Protein AF-A0A1F7GUV2-F1 (afdb_monomer_lite)

Foldseek 3Di:
DPPPPPPDPVVVVVVLLVVLVVDDADPPVVLVVLLQCQLVVLLVQLVVLLCLLPDDPPVRPQVVQVVCPVPSNVSSVVSNVLSVLSNVLSVCSNVLAVVSLVSQLVSLVVQCVVCVVVVDPVSNVVSVVSNSSSSSNNVSHD

Structure (mmCIF, N/CA/C/O backbone):
data_AF-A0A1F7GUV2-F1
#
_entry.id   AF-A0A1F7GUV2-F1
#
loop_
_atom_site.group_PDB
_atom_site.id
_atom_site.type_symbol
_atom_site.label_atom_id
_atom_site.label_alt_id
_atom_site.label_comp_id
_atom_site.label_asym_id
_atom_site.label_entity_id
_atom_site.label_seq_id
_atom_site.pdbx_PDB_ins_code
_atom_site.Cartn_x
_atom_site.Cartn_y
_atom_site.Cartn_z
_atom_site.occupancy
_atom_site.B_iso_or_equiv
_atom_site.auth_seq_id
_atom_site.auth_comp_id
_atom_site.auth_asym_id
_atom_site.auth_atom_id
_atom_site.pdbx_PDB_model_num
ATOM 1 N N . MET A 1 1 ? -28.047 5.735 -8.241 1.00 49.19 1 MET A N 1
ATOM 2 C CA . MET A 1 1 ? -26.959 6.727 -8.107 1.00 49.19 1 MET A CA 1
ATOM 3 C C . MET A 1 1 ? -26.480 7.066 -9.512 1.00 49.19 1 MET A C 1
ATOM 5 O O . MET A 1 1 ? -26.183 6.146 -10.260 1.00 49.19 1 MET A O 1
ATOM 9 N N . ASP A 1 2 ? -26.538 8.338 -9.914 1.00 38.91 2 ASP A N 1
ATOM 10 C CA . ASP A 1 2 ? -26.230 8.771 -11.287 1.00 38.91 2 ASP A CA 1
ATOM 11 C C . ASP A 1 2 ? -24.707 8.844 -11.483 1.00 38.91 2 ASP A C 1
ATOM 13 O O . ASP A 1 2 ? -24.031 9.690 -10.896 1.00 38.91 2 ASP A O 1
ATOM 17 N N . ILE A 1 3 ? -24.165 7.920 -12.281 1.00 52.22 3 ILE A N 1
ATOM 18 C CA . ILE A 1 3 ? -22.721 7.670 -12.464 1.00 52.22 3 ILE A CA 1
ATOM 19 C C . ILE A 1 3 ? -22.003 8.904 -13.060 1.00 52.22 3 ILE A C 1
ATOM 21 O O . ILE A 1 3 ? -20.796 9.071 -12.918 1.00 52.22 3 ILE A O 1
ATOM 25 N N . ARG A 1 4 ? -22.757 9.834 -13.662 1.00 45.41 4 ARG A N 1
ATOM 26 C CA . ARG A 1 4 ? -22.256 11.042 -14.338 1.00 45.41 4 ARG A CA 1
ATOM 27 C C . ARG A 1 4 ? -21.841 12.199 -13.410 1.00 45.41 4 ARG A C 1
ATOM 29 O O . ARG A 1 4 ? -21.433 13.243 -13.910 1.00 45.41 4 ARG A O 1
ATOM 36 N N . LYS A 1 5 ? -21.940 12.058 -12.080 1.00 46.75 5 LYS A N 1
ATOM 37 C CA . LYS A 1 5 ? -21.675 13.140 -11.099 1.00 46.75 5 LYS A CA 1
ATOM 38 C C . LYS A 1 5 ? -20.504 12.883 -10.138 1.00 46.75 5 LYS A C 1
ATOM 40 O O . LYS A 1 5 ? -20.487 13.450 -9.048 1.00 46.75 5 LYS A O 1
ATOM 45 N N . ILE A 1 6 ? -19.518 12.076 -10.524 1.00 51.88 6 ILE A N 1
ATOM 46 C CA . ILE A 1 6 ? -18.268 11.951 -9.757 1.00 51.88 6 ILE A CA 1
ATOM 47 C C . ILE A 1 6 ? -17.408 13.198 -10.037 1.00 51.88 6 ILE A C 1
ATOM 49 O O . ILE A 1 6 ? -16.839 13.345 -11.113 1.00 51.88 6 ILE A O 1
ATOM 53 N N . LYS A 1 7 ? -17.375 14.133 -9.087 1.00 56.47 7 LYS A N 1
ATOM 54 C CA . LYS A 1 7 ? -16.647 15.410 -9.110 1.00 56.47 7 LYS A CA 1
ATOM 55 C C . LYS A 1 7 ? -15.419 15.443 -8.185 1.00 56.47 7 LYS A C 1
ATOM 57 O O . LYS A 1 7 ? -14.587 16.325 -8.368 1.00 56.47 7 LYS A O 1
ATOM 62 N N . SER A 1 8 ? -15.271 14.531 -7.213 1.00 66.62 8 SER A N 1
ATOM 63 C CA . SER A 1 8 ? -14.103 14.497 -6.308 1.00 66.62 8 SER A CA 1
ATOM 64 C C . SER A 1 8 ? -13.638 13.078 -5.943 1.00 66.62 8 SER A C 1
ATOM 66 O O . SER A 1 8 ? -14.420 12.130 -5.955 1.00 66.62 8 SER A O 1
ATOM 68 N N . PHE A 1 9 ? -12.358 12.931 -5.571 1.00 67.69 9 PHE A N 1
ATOM 69 C CA . PHE A 1 9 ? -11.776 11.662 -5.094 1.00 67.69 9 PHE A CA 1
ATOM 70 C C . PHE A 1 9 ? -12.509 11.079 -3.877 1.00 67.69 9 PHE A C 1
ATOM 72 O O . PHE A 1 9 ? -12.615 9.864 -3.741 1.00 67.69 9 PHE A O 1
ATOM 79 N N . GLN A 1 10 ? -13.080 11.941 -3.038 1.00 71.94 10 GLN A N 1
ATOM 80 C CA . GLN A 1 10 ? -13.882 11.540 -1.885 1.00 71.94 10 GLN A CA 1
ATOM 81 C C . GLN A 1 10 ? -15.154 10.782 -2.299 1.00 71.94 10 GLN A C 1
ATOM 83 O O . GLN A 1 10 ? -15.557 9.834 -1.638 1.00 71.94 10 GLN A O 1
ATOM 88 N N . GLN A 1 11 ? -15.744 11.118 -3.448 1.00 75.75 11 GLN A N 1
ATOM 89 C CA . GLN A 1 11 ? -16.910 10.399 -3.970 1.00 75.75 11 GLN A CA 1
ATOM 90 C C . GLN A 1 11 ? -16.548 9.029 -4.553 1.00 75.75 11 GLN A C 1
ATOM 92 O O . GLN A 1 11 ? -17.374 8.121 -4.526 1.00 75.75 11 GLN A O 1
ATOM 97 N N . ILE A 1 12 ? -15.325 8.866 -5.074 1.00 76.75 12 ILE A N 1
ATOM 98 C CA . ILE A 1 12 ? -14.808 7.553 -5.493 1.00 76.75 12 ILE A CA 1
ATOM 99 C C . ILE A 1 12 ? -14.662 6.654 -4.265 1.00 76.75 12 ILE A C 1
ATOM 101 O O . ILE A 1 12 ? -15.082 5.500 -4.294 1.00 76.75 12 ILE A O 1
ATOM 105 N N . GLU A 1 13 ? -14.118 7.195 -3.176 1.00 78.38 13 GLU A N 1
ATOM 106 C CA . GLU A 1 13 ? -14.018 6.484 -1.906 1.00 78.38 13 GLU A CA 1
ATOM 107 C C . GLU A 1 13 ? -15.396 6.084 -1.369 1.00 78.38 13 GLU A C 1
ATOM 109 O O . GLU A 1 13 ? -15.603 4.909 -1.085 1.00 78.38 13 GLU A O 1
ATOM 114 N N . GLU A 1 14 ? -16.347 7.020 -1.289 1.00 80.31 14 GLU A N 1
ATOM 115 C CA . GLU A 1 14 ? -17.719 6.748 -0.839 1.00 80.31 14 GLU A CA 1
ATOM 116 C C . GLU A 1 14 ? -18.395 5.675 -1.694 1.00 80.31 14 GLU A C 1
ATOM 118 O O . GLU A 1 14 ? -19.011 4.751 -1.163 1.00 80.31 14 GLU A O 1
ATOM 123 N N . PHE A 1 15 ? -18.249 5.764 -3.019 1.00 81.06 15 PHE A N 1
ATOM 124 C CA . PHE A 1 15 ? -18.776 4.769 -3.945 1.00 81.06 15 PHE A CA 1
ATOM 125 C C . PHE A 1 15 ? -18.200 3.387 -3.646 1.00 81.06 15 PHE A C 1
ATOM 127 O O . PHE A 1 15 ? -18.951 2.430 -3.483 1.00 81.06 15 PHE A O 1
ATOM 134 N N . ILE A 1 16 ? -16.878 3.282 -3.523 1.00 81.88 16 ILE A N 1
ATOM 135 C CA . ILE A 1 16 ? -16.192 2.024 -3.232 1.00 81.88 16 ILE A CA 1
ATOM 136 C C . ILE A 1 16 ? -16.573 1.498 -1.834 1.00 81.88 16 ILE A C 1
ATOM 138 O O . ILE A 1 16 ? -16.769 0.293 -1.652 1.00 81.88 16 ILE A O 1
ATOM 142 N N . GLU A 1 17 ? -16.745 2.383 -0.852 1.00 80.50 17 GLU A N 1
ATOM 143 C CA . GLU A 1 17 ? -17.140 2.030 0.510 1.00 80.50 17 GLU A CA 1
ATOM 144 C C . GLU A 1 17 ? -18.534 1.389 0.555 1.00 80.50 17 GLU A C 1
ATOM 146 O O . GLU A 1 17 ? -18.733 0.423 1.295 1.00 80.50 17 GLU A O 1
ATOM 151 N N . VAL A 1 18 ? -19.483 1.855 -0.268 1.00 84.56 18 VAL A N 1
ATOM 152 C CA . VAL A 1 18 ? -20.816 1.237 -0.386 1.00 84.56 18 VAL A CA 1
ATO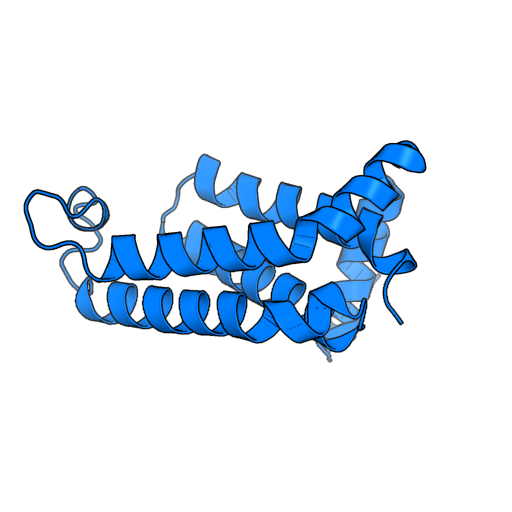M 153 C C . VAL A 1 18 ? -20.703 -0.247 -0.736 1.00 84.56 18 VAL A C 1
ATOM 155 O O . VAL A 1 18 ? -21.368 -1.063 -0.101 1.00 84.56 18 VAL A O 1
ATOM 158 N N . TYR A 1 19 ? -19.829 -0.622 -1.674 1.00 81.56 19 TYR A N 1
ATOM 159 C CA . TYR A 1 19 ? -19.637 -2.029 -2.045 1.00 81.56 19 TYR A CA 1
ATOM 160 C C . TYR A 1 19 ? -18.930 -2.828 -0.951 1.00 81.56 19 TYR A C 1
ATOM 162 O O . TYR A 1 19 ? -19.345 -3.943 -0.640 1.00 81.56 19 TYR A O 1
ATOM 170 N N . TYR A 1 20 ? -17.897 -2.269 -0.317 1.00 82.19 20 TYR A N 1
ATOM 171 C CA . TYR A 1 20 ? -17.175 -2.989 0.735 1.00 82.19 20 TYR A CA 1
ATOM 172 C C . TYR A 1 20 ? -17.983 -3.180 2.018 1.00 82.19 20 TYR A C 1
ATOM 174 O O . TYR A 1 20 ? -17.732 -4.139 2.747 1.00 82.19 20 TYR A O 1
ATOM 182 N N . ARG A 1 21 ? -18.979 -2.330 2.285 1.00 81.12 21 ARG A N 1
ATOM 183 C CA . ARG A 1 21 ? -19.931 -2.531 3.389 1.00 81.12 21 ARG A CA 1
ATOM 184 C C . ARG A 1 21 ? -20.848 -3.738 3.179 1.00 81.12 21 ARG A C 1
ATOM 186 O O . ARG A 1 21 ? -21.340 -4.277 4.165 1.00 81.12 21 ARG A O 1
ATOM 193 N N . LEU A 1 22 ? -21.063 -4.167 1.934 1.00 86.81 22 LEU A N 1
ATOM 194 C CA . LEU A 1 22 ? -21.838 -5.374 1.621 1.00 86.81 22 LEU A CA 1
ATOM 195 C C . LEU A 1 22 ? -21.038 -6.659 1.869 1.00 86.81 22 LEU A C 1
ATOM 197 O O . LEU A 1 22 ? -21.622 -7.732 1.998 1.00 86.81 22 LEU A O 1
ATOM 201 N N . LEU A 1 23 ? -19.707 -6.565 1.929 1.00 87.62 23 LEU A N 1
ATOM 202 C CA . LEU A 1 23 ? -18.842 -7.711 2.168 1.00 87.62 23 LEU A CA 1
ATOM 203 C C . LEU A 1 23 ? -18.790 -8.069 3.661 1.00 87.62 23 LEU A C 1
ATOM 205 O O . LEU A 1 23 ? -18.852 -7.184 4.523 1.00 87.62 23 LEU A O 1
ATOM 209 N N . PRO A 1 24 ? -18.641 -9.366 3.992 1.00 87.81 24 PRO A N 1
ATOM 210 C CA . PRO A 1 24 ? -18.580 -9.814 5.373 1.00 87.81 24 PRO A CA 1
ATOM 211 C C . PRO A 1 24 ? -17.427 -9.122 6.083 1.00 87.81 24 PRO A C 1
ATOM 213 O O . PRO A 1 24 ? -16.323 -8.993 5.561 1.00 87.81 24 PRO A O 1
ATOM 216 N N . SER A 1 25 ? -17.692 -8.644 7.287 1.00 90.38 25 SER A N 1
ATOM 217 C CA . SER A 1 25 ? -16.724 -7.861 8.035 1.00 90.38 25 SER A CA 1
ATOM 218 C C . SER A 1 25 ? -15.799 -8.786 8.838 1.00 90.38 25 SER A C 1
ATOM 220 O O . SER A 1 25 ? -16.277 -9.696 9.513 1.00 90.38 25 SER A O 1
ATOM 222 N N . LEU A 1 26 ? -14.479 -8.571 8.788 1.00 91.12 26 LEU A N 1
ATOM 223 C CA . LEU A 1 26 ? -13.517 -9.454 9.470 1.00 91.12 26 LEU A CA 1
ATOM 224 C C . LEU A 1 26 ? -13.695 -9.423 11.005 1.00 91.12 26 LEU A C 1
ATOM 226 O O . LEU A 1 26 ? -14.127 -8.404 11.548 1.00 91.12 26 LEU A O 1
ATOM 230 N N . PRO A 1 27 ? -13.313 -10.466 11.756 1.00 93.75 27 PRO A N 1
ATOM 231 C CA . PRO A 1 27 ? -13.268 -10.412 13.216 1.00 93.75 27 PRO A CA 1
ATOM 232 C C . PRO A 1 27 ? -12.453 -9.220 13.741 1.00 93.75 27 PRO A C 1
ATOM 234 O O . PRO A 1 27 ? -11.423 -8.852 13.172 1.00 93.75 27 PRO A O 1
ATOM 237 N N . LEU A 1 28 ? -12.894 -8.631 14.858 1.00 93.00 28 LEU A N 1
ATOM 238 C CA . LEU A 1 28 ? -12.292 -7.432 15.461 1.00 93.00 28 LEU A CA 1
ATOM 239 C C . LEU A 1 28 ? -10.776 -7.574 15.679 1.00 93.00 28 LEU A C 1
ATOM 241 O O . LEU A 1 28 ? -10.016 -6.650 15.385 1.00 93.00 28 LEU A O 1
ATOM 245 N N . ASN A 1 29 ? -10.363 -8.751 16.157 1.00 94.19 29 ASN A N 1
ATOM 246 C CA . ASN A 1 29 ? -8.972 -9.094 16.443 1.00 94.19 29 ASN A CA 1
ATOM 247 C C . ASN A 1 29 ? -8.119 -9.041 15.173 1.00 94.19 29 ASN A C 1
ATOM 249 O O . ASN A 1 29 ? -7.073 -8.404 15.173 1.00 94.19 29 ASN A O 1
ATOM 253 N N . ILE A 1 30 ? -8.619 -9.610 14.069 1.00 93.62 30 ILE A N 1
ATOM 254 C CA . ILE A 1 30 ? -7.923 -9.609 12.777 1.00 93.62 30 ILE A CA 1
ATOM 255 C C . ILE A 1 30 ? -7.777 -8.182 12.255 1.00 93.62 30 ILE A C 1
ATOM 257 O O . ILE A 1 30 ? -6.687 -7.790 11.852 1.00 93.62 30 ILE A O 1
ATOM 261 N N . ARG A 1 31 ? -8.835 -7.361 12.320 1.00 93.44 31 ARG A N 1
ATOM 262 C CA . ARG A 1 31 ? -8.737 -5.963 11.865 1.00 93.44 31 ARG A CA 1
ATOM 263 C C . ARG A 1 31 ? -7.737 -5.152 12.688 1.00 93.44 31 ARG A C 1
ATOM 265 O O . ARG A 1 31 ? -7.030 -4.320 12.128 1.00 93.44 31 ARG A O 1
ATOM 272 N N . LYS A 1 32 ? -7.669 -5.396 14.002 1.00 93.38 32 LYS A N 1
ATOM 273 C CA . LYS A 1 32 ? -6.684 -4.755 14.881 1.00 93.38 32 LYS A CA 1
ATOM 274 C C . LYS A 1 32 ? -5.267 -5.183 14.501 1.00 93.38 32 LYS A C 1
ATOM 276 O O . LYS A 1 32 ? -4.420 -4.320 14.311 1.00 93.38 32 LYS A O 1
ATOM 281 N N . SER A 1 33 ? -5.035 -6.484 14.317 1.00 94.56 33 SER A N 1
ATOM 282 C CA . SER A 1 33 ? -3.746 -7.008 13.855 1.00 94.56 33 SER A CA 1
ATOM 283 C C . SER A 1 33 ? -3.345 -6.420 12.503 1.00 94.56 33 SER A C 1
ATOM 285 O O . SER A 1 33 ? -2.209 -5.984 12.356 1.00 94.56 33 SER A O 1
ATOM 287 N N . ILE A 1 34 ? -4.273 -6.325 11.543 1.00 93.94 34 ILE A N 1
ATOM 288 C CA . ILE A 1 34 ? -4.027 -5.675 10.249 1.00 93.94 34 ILE A CA 1
ATOM 289 C C . ILE A 1 34 ? -3.544 -4.241 10.463 1.00 93.94 34 ILE A C 1
ATOM 291 O O . ILE A 1 34 ? -2.498 -3.890 9.935 1.00 93.94 34 ILE A O 1
ATOM 295 N N . ALA A 1 35 ? -4.247 -3.428 11.259 1.00 93.62 35 ALA A N 1
ATOM 296 C CA . ALA A 1 35 ? -3.844 -2.044 11.519 1.00 93.62 35 ALA A CA 1
ATOM 297 C C . ALA A 1 35 ? -2.455 -1.944 12.183 1.00 93.62 35 ALA A C 1
ATOM 299 O O . ALA A 1 35 ? -1.683 -1.043 11.864 1.00 93.62 35 ALA A O 1
ATOM 300 N N . THR A 1 36 ? -2.110 -2.889 13.063 1.00 94.19 36 THR A N 1
ATOM 301 C CA . THR A 1 36 ? -0.792 -2.960 13.713 1.00 94.19 36 THR A CA 1
ATOM 302 C C . THR A 1 36 ? 0.330 -3.348 12.746 1.00 94.19 36 THR A C 1
ATOM 304 O O . THR A 1 36 ? 1.424 -2.798 12.842 1.00 94.19 36 THR A O 1
ATOM 307 N N . TYR A 1 37 ? 0.080 -4.268 11.811 1.00 95.25 37 TYR A N 1
ATOM 308 C CA . TYR A 1 37 ? 1.088 -4.746 10.857 1.00 95.25 37 TYR A CA 1
ATOM 309 C C . TYR A 1 37 ? 1.108 -3.978 9.530 1.00 95.25 37 TYR A C 1
ATOM 311 O O . TYR A 1 37 ? 2.057 -4.119 8.762 1.00 95.25 37 TYR A O 1
ATOM 319 N N . LEU A 1 38 ? 0.117 -3.125 9.264 1.00 94.25 38 LEU A N 1
ATOM 320 C CA . LEU A 1 38 ? 0.059 -2.304 8.055 1.00 94.25 38 LEU A CA 1
ATOM 321 C C . LEU A 1 38 ? 1.320 -1.443 7.841 1.00 94.25 38 LEU A C 1
ATOM 323 O O . LEU A 1 38 ? 1.810 -1.423 6.713 1.00 94.25 38 LEU A O 1
ATOM 327 N N . PRO A 1 39 ? 1.887 -0.766 8.867 1.00 95.50 39 PRO A N 1
ATOM 328 C CA . PRO A 1 39 ? 3.102 0.028 8.693 1.00 95.50 39 PRO A CA 1
ATOM 329 C C . PRO A 1 39 ? 4.314 -0.788 8.205 1.00 95.50 39 PRO A C 1
ATOM 331 O O . PRO A 1 39 ? 4.846 -0.449 7.144 1.00 95.50 39 PRO A O 1
ATOM 334 N N . PRO A 1 40 ? 4.769 -1.861 8.894 1.00 96.19 40 PRO A N 1
ATOM 335 C CA . PRO A 1 40 ? 5.914 -2.632 8.416 1.00 96.19 40 PRO A CA 1
ATOM 336 C C . PRO A 1 40 ? 5.631 -3.335 7.087 1.00 96.19 40 PRO A C 1
ATOM 338 O O . PRO A 1 40 ? 6.523 -3.385 6.247 1.00 96.19 40 PRO A O 1
ATOM 341 N N . LEU A 1 41 ? 4.402 -3.807 6.839 1.00 94.81 41 LEU A N 1
ATOM 342 C CA . LEU A 1 41 ? 4.038 -4.386 5.542 1.00 94.81 41 LEU A CA 1
ATOM 343 C C . LEU A 1 41 ? 4.160 -3.363 4.410 1.00 94.81 41 LEU A C 1
ATOM 345 O O . LEU A 1 41 ? 4.747 -3.671 3.377 1.00 94.81 41 LEU A O 1
ATOM 349 N N . ALA A 1 42 ? 3.673 -2.137 4.610 1.00 95.00 42 ALA A N 1
ATOM 350 C CA . ALA A 1 42 ? 3.817 -1.065 3.633 1.00 95.00 42 ALA A CA 1
ATOM 351 C C . ALA A 1 42 ? 5.290 -0.774 3.323 1.00 95.00 42 ALA A C 1
ATOM 353 O O . ALA A 1 42 ? 5.667 -0.704 2.155 1.00 95.00 42 ALA A O 1
ATOM 354 N N . ALA A 1 43 ? 6.136 -0.664 4.350 1.00 95.50 43 ALA A N 1
ATOM 355 C CA . ALA A 1 43 ? 7.565 -0.433 4.161 1.00 95.50 43 ALA A CA 1
ATOM 356 C C . ALA A 1 43 ? 8.254 -1.595 3.428 1.00 95.50 43 ALA A C 1
ATOM 358 O O . ALA A 1 43 ? 9.014 -1.348 2.495 1.00 95.50 43 ALA A O 1
ATOM 359 N N . LEU A 1 44 ? 7.956 -2.848 3.788 1.00 96.81 44 LEU A N 1
ATOM 360 C CA . LEU A 1 44 ? 8.499 -4.033 3.113 1.00 96.81 44 LEU A CA 1
ATOM 361 C C . LEU A 1 44 ? 8.093 -4.084 1.640 1.00 96.81 44 LEU A C 1
ATOM 363 O O . LEU A 1 44 ? 8.938 -4.316 0.777 1.00 96.81 44 LEU A O 1
ATOM 367 N N . VAL A 1 45 ? 6.822 -3.812 1.338 1.00 94.50 45 VAL A N 1
ATOM 368 C CA . VAL A 1 45 ? 6.342 -3.717 -0.044 1.00 94.50 45 VAL A CA 1
ATOM 369 C C . VAL A 1 45 ? 7.052 -2.572 -0.767 1.00 94.50 45 VAL A C 1
ATOM 371 O O . VAL A 1 45 ? 7.474 -2.749 -1.905 1.00 94.50 45 VAL A O 1
ATOM 374 N N . GLY A 1 46 ? 7.265 -1.426 -0.120 1.00 96.06 46 GLY A N 1
ATOM 375 C CA . GLY A 1 46 ? 8.002 -0.314 -0.716 1.00 96.06 46 GLY A CA 1
ATOM 376 C C . GLY A 1 46 ? 9.463 -0.649 -1.035 1.00 96.06 46 GLY A C 1
ATOM 377 O O . GLY A 1 46 ? 9.940 -0.344 -2.126 1.00 96.06 46 GLY A O 1
ATOM 378 N N . ILE A 1 47 ? 10.153 -1.352 -0.133 1.00 96.50 47 ILE A N 1
ATOM 379 C CA . ILE A 1 47 ? 11.513 -1.866 -0.364 1.00 96.50 47 ILE A CA 1
ATOM 380 C C . ILE A 1 47 ? 11.515 -2.847 -1.539 1.00 96.50 47 ILE A C 1
ATOM 382 O O . ILE A 1 47 ? 12.363 -2.740 -2.422 1.00 96.50 47 ILE A O 1
ATOM 386 N N . TYR A 1 48 ? 10.540 -3.757 -1.594 1.00 94.12 48 TYR A N 1
ATOM 387 C CA . TYR A 1 48 ? 10.386 -4.692 -2.705 1.00 94.12 48 TYR A CA 1
ATOM 388 C C . TYR A 1 48 ? 10.246 -3.969 -4.054 1.00 94.12 48 TYR A C 1
ATOM 390 O O . TYR A 1 48 ? 10.925 -4.337 -5.010 1.00 94.12 48 TYR A O 1
ATOM 398 N N . HIS A 1 49 ? 9.452 -2.895 -4.127 1.00 93.19 49 HIS A N 1
ATOM 399 C CA . HIS A 1 49 ? 9.316 -2.089 -5.348 1.00 93.19 49 HIS A CA 1
ATOM 400 C C . HIS A 1 49 ? 10.649 -1.491 -5.804 1.00 93.19 49 HIS A C 1
ATOM 402 O O . HIS A 1 49 ? 10.980 -1.552 -6.988 1.00 93.19 49 HIS A O 1
ATOM 408 N N . ILE A 1 50 ? 11.430 -0.949 -4.866 1.00 94.81 50 ILE A N 1
ATOM 409 C CA . ILE A 1 50 ? 12.748 -0.375 -5.160 1.00 94.81 50 ILE A CA 1
ATOM 410 C C . ILE A 1 50 ? 13.708 -1.461 -5.655 1.00 94.81 50 ILE A C 1
ATOM 412 O O . ILE A 1 50 ? 14.383 -1.256 -6.660 1.00 94.81 50 ILE A O 1
ATOM 416 N N . ILE A 1 51 ? 13.740 -2.630 -5.007 1.00 93.25 51 ILE A N 1
ATOM 417 C CA . ILE A 1 51 ? 14.586 -3.753 -5.435 1.00 93.25 51 ILE A CA 1
ATOM 418 C C . ILE A 1 51 ? 14.225 -4.174 -6.863 1.00 93.25 51 ILE A C 1
ATOM 420 O O . ILE A 1 51 ? 15.103 -4.228 -7.720 1.00 93.25 51 ILE A O 1
ATOM 424 N N . VAL A 1 52 ? 12.940 -4.401 -7.153 1.00 88.62 52 VAL A N 1
ATOM 425 C CA . VAL A 1 52 ? 12.478 -4.791 -8.498 1.00 88.62 52 VAL A CA 1
ATOM 426 C C . VAL A 1 52 ? 12.854 -3.742 -9.549 1.00 88.62 52 VAL A C 1
ATOM 428 O O . VAL A 1 52 ? 13.258 -4.099 -10.655 1.00 88.62 52 VAL A O 1
ATOM 431 N N . ALA A 1 53 ? 12.773 -2.455 -9.208 1.00 90.06 53 ALA A N 1
ATOM 432 C CA . ALA A 1 53 ? 13.130 -1.372 -10.116 1.00 90.06 53 ALA A CA 1
ATOM 433 C C . ALA A 1 53 ? 14.639 -1.268 -10.392 1.00 90.06 53 ALA A C 1
ATOM 435 O O . ALA A 1 53 ? 15.031 -0.873 -11.493 1.00 90.06 53 ALA A O 1
ATOM 436 N N . LEU A 1 54 ? 15.483 -1.617 -9.417 1.00 91.25 54 LEU A N 1
ATOM 437 C CA . LEU A 1 54 ? 16.942 -1.511 -9.512 1.00 91.25 54 LEU A CA 1
ATOM 438 C C . LEU A 1 54 ? 17.618 -2.782 -10.039 1.00 91.25 54 LEU A C 1
ATOM 440 O O . LEU A 1 54 ? 18.760 -2.706 -10.486 1.00 91.25 54 LEU A O 1
ATOM 444 N N . LEU A 1 55 ? 16.942 -3.936 -10.020 1.00 88.62 55 LEU A N 1
ATOM 445 C CA . LEU A 1 55 ? 17.526 -5.192 -10.490 1.00 88.62 55 LEU A CA 1
ATOM 446 C C . LEU A 1 55 ? 17.912 -5.111 -11.981 1.00 88.62 55 LEU A C 1
ATOM 448 O O . LEU A 1 55 ? 17.051 -4.825 -12.832 1.00 88.62 55 LEU A O 1
ATOM 452 N N . PRO A 1 56 ? 19.190 -5.355 -12.322 1.00 81.12 56 PRO A N 1
ATOM 453 C CA . PRO A 1 56 ? 19.641 -5.375 -13.704 1.00 81.12 56 PRO A CA 1
ATOM 454 C C . PRO A 1 56 ? 19.261 -6.698 -14.396 1.00 81.12 56 PRO A C 1
ATOM 456 O O . PRO A 1 56 ? 18.977 -7.697 -13.726 1.00 81.12 56 PRO A O 1
ATOM 459 N N . PRO A 1 57 ? 19.273 -6.741 -15.736 1.00 75.12 57 PRO A N 1
ATOM 460 C CA . PRO A 1 57 ? 19.140 -7.988 -16.491 1.00 75.12 57 PRO A CA 1
ATOM 461 C C . PRO A 1 57 ? 20.282 -8.966 -16.161 1.00 75.12 57 PRO A C 1
ATOM 463 O O . PRO A 1 57 ? 21.395 -8.514 -15.883 1.00 75.12 57 PRO A O 1
ATOM 466 N N . PRO A 1 58 ? 20.053 -10.293 -16.181 1.00 71.69 58 PRO A N 1
ATOM 467 C CA . PRO A 1 58 ? 18.798 -10.995 -16.484 1.00 71.69 58 PRO A CA 1
ATOM 468 C C . PRO A 1 58 ? 17.866 -11.156 -15.269 1.00 71.69 58 PRO A C 1
ATOM 470 O O . PRO A 1 58 ? 16.807 -11.763 -15.375 1.00 71.69 58 PRO A O 1
ATOM 473 N N . TYR A 1 59 ? 18.234 -10.621 -14.104 1.00 76.12 59 TYR A N 1
ATOM 474 C CA . TYR A 1 59 ? 17.455 -10.746 -12.866 1.00 76.12 59 TYR A CA 1
ATOM 475 C C . TYR A 1 59 ? 16.208 -9.846 -12.839 1.00 76.12 59 TYR A C 1
ATOM 477 O O . TYR A 1 59 ? 15.438 -9.869 -11.876 1.00 76.12 59 TYR A O 1
ATOM 485 N N . SER A 1 60 ? 16.004 -9.031 -13.879 1.00 73.56 60 SER A N 1
ATOM 486 C CA . SER A 1 60 ? 14.854 -8.143 -13.987 1.00 73.56 60 SER A CA 1
ATOM 487 C C . SER A 1 60 ? 13.593 -8.907 -14.390 1.00 73.56 60 SER A C 1
ATOM 489 O O . SER A 1 60 ? 13.452 -9.377 -15.516 1.00 73.56 60 SER A O 1
ATOM 491 N N . ILE A 1 61 ? 12.616 -8.946 -13.486 1.00 70.12 61 ILE A 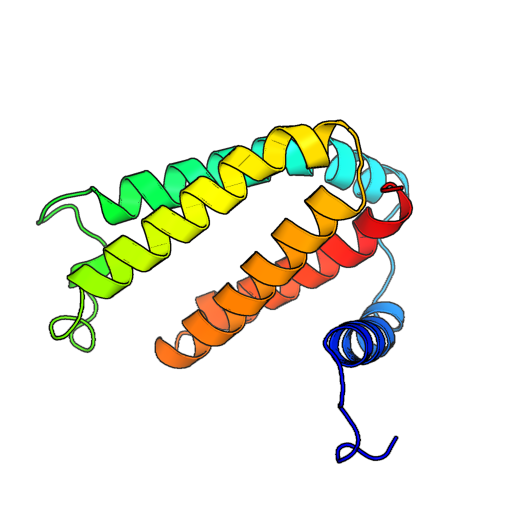N 1
ATOM 492 C CA . ILE A 1 61 ? 11.290 -9.530 -13.747 1.00 70.12 61 ILE A CA 1
ATOM 493 C C . ILE A 1 61 ? 10.490 -8.662 -14.746 1.00 70.12 61 ILE A C 1
ATOM 495 O O . ILE A 1 61 ? 9.551 -9.136 -15.382 1.00 70.12 61 ILE A O 1
ATOM 499 N N . LEU A 1 62 ? 10.881 -7.394 -14.931 1.00 70.50 62 LEU A N 1
ATOM 500 C CA . LEU A 1 62 ? 10.182 -6.428 -15.786 1.00 70.50 62 LEU A CA 1
ATOM 501 C C . LEU A 1 62 ? 10.392 -6.693 -17.289 1.00 70.50 62 LEU A C 1
ATOM 503 O O . LEU A 1 62 ? 9.521 -6.357 -18.086 1.00 70.50 62 LEU A O 1
ATOM 507 N N . GLU A 1 63 ? 11.510 -7.311 -17.683 1.00 58.97 63 GLU A N 1
ATOM 508 C CA . GLU A 1 63 ? 11.865 -7.552 -19.096 1.00 58.97 63 GLU A CA 1
ATOM 509 C C . GLU A 1 63 ? 11.212 -8.803 -19.693 1.00 58.97 63 GLU A C 1
ATOM 511 O O . GLU A 1 63 ? 11.164 -8.960 -20.910 1.00 58.97 63 GLU A O 1
ATOM 516 N N . SER A 1 64 ? 10.641 -9.661 -18.844 1.00 57.31 64 SER A N 1
ATOM 517 C CA . SER A 1 64 ? 9.967 -10.898 -19.263 1.00 57.31 64 SER A CA 1
ATOM 518 C C . SER A 1 64 ? 8.648 -10.640 -20.010 1.00 57.31 64 SER A C 1
ATOM 520 O O . SER A 1 64 ? 8.091 -11.550 -20.621 1.00 57.31 64 SER A O 1
ATOM 522 N N . TYR A 1 65 ? 8.132 -9.407 -19.967 1.00 59.69 65 TYR A N 1
ATOM 523 C CA . TYR A 1 65 ? 6.886 -9.018 -20.617 1.00 59.69 65 TYR A CA 1
ATOM 524 C C . TYR A 1 65 ? 7.194 -8.242 -21.905 1.00 59.69 65 TYR A C 1
ATOM 526 O O . TYR A 1 65 ? 7.494 -7.049 -21.882 1.00 59.69 65 TYR A O 1
ATOM 534 N N . THR A 1 66 ? 7.096 -8.923 -23.048 1.00 54.41 66 THR A N 1
ATOM 535 C CA . THR A 1 66 ? 7.440 -8.435 -24.401 1.00 54.41 66 THR A CA 1
ATOM 536 C C . THR A 1 66 ? 6.770 -7.116 -24.813 1.00 54.41 66 THR A C 1
ATOM 538 O O . THR A 1 66 ? 7.321 -6.396 -25.641 1.00 54.41 66 THR A O 1
ATOM 541 N N . PHE A 1 67 ? 5.638 -6.749 -24.204 1.00 55.69 67 PHE A N 1
ATOM 542 C CA . PHE A 1 67 ? 4.936 -5.478 -24.442 1.00 55.69 67 PHE A CA 1
ATOM 543 C C . PHE A 1 67 ? 5.555 -4.256 -23.727 1.00 55.69 67 PHE A C 1
ATOM 545 O O . PHE A 1 67 ? 5.181 -3.125 -24.030 1.00 55.69 67 PHE A O 1
ATOM 552 N N . PHE A 1 68 ? 6.506 -4.449 -22.802 1.00 54.66 68 PHE A N 1
ATOM 553 C CA . PHE A 1 68 ? 7.072 -3.385 -21.951 1.00 54.66 68 PHE A CA 1
ATOM 554 C C . PHE A 1 68 ? 8.501 -2.971 -22.306 1.00 54.66 68 PHE A C 1
ATOM 556 O O . PHE A 1 68 ? 9.041 -2.045 -21.696 1.00 54.66 68 PHE A O 1
ATOM 563 N N . SER A 1 69 ? 9.105 -3.594 -23.320 1.00 56.69 69 SER A N 1
ATOM 564 C CA . SER A 1 69 ? 10.444 -3.233 -23.807 1.00 56.69 69 SER A CA 1
ATOM 565 C C . SER A 1 69 ? 10.539 -1.759 -24.225 1.00 56.69 69 SER A C 1
ATOM 567 O O . SER A 1 69 ? 11.576 -1.132 -24.031 1.00 56.69 69 SER A O 1
ATOM 569 N N . ILE A 1 70 ? 9.434 -1.175 -24.701 1.00 55.47 70 ILE A N 1
ATOM 570 C CA . ILE A 1 70 ? 9.361 0.218 -25.166 1.00 55.47 70 ILE A CA 1
ATOM 571 C C . ILE A 1 70 ? 9.367 1.229 -24.000 1.00 55.47 70 ILE A C 1
ATOM 573 O O . ILE A 1 70 ? 9.640 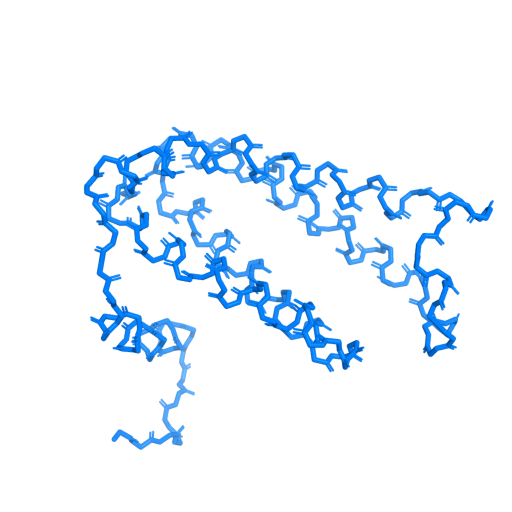2.405 -24.230 1.00 55.47 70 ILE A O 1
ATOM 577 N N . ASN A 1 71 ? 9.124 0.821 -22.742 1.00 73.62 71 ASN A N 1
ATOM 578 C CA . ASN A 1 71 ? 9.120 1.782 -21.629 1.00 73.62 71 ASN A CA 1
ATOM 579 C C . ASN A 1 71 ? 9.525 1.241 -20.244 1.00 73.62 71 ASN A C 1
ATOM 581 O O . ASN A 1 71 ? 8.999 1.654 -19.205 1.00 73.62 71 ASN A O 1
ATOM 585 N N . SER A 1 72 ? 10.492 0.324 -20.214 1.00 76.31 72 SER A N 1
ATOM 586 C CA . SER A 1 72 ? 11.016 -0.257 -18.971 1.00 76.31 72 SER A CA 1
ATOM 587 C C . SER A 1 72 ? 11.613 0.796 -18.025 1.00 76.31 72 SER A C 1
ATOM 589 O O . SER A 1 72 ? 11.464 0.682 -16.809 1.00 76.31 72 SER A O 1
ATOM 591 N N . ILE A 1 73 ? 12.222 1.862 -18.560 1.00 82.50 73 ILE A N 1
ATOM 592 C CA . ILE A 1 73 ? 12.800 2.963 -17.771 1.00 82.50 73 ILE A CA 1
ATOM 593 C C . ILE A 1 73 ? 11.711 3.740 -17.020 1.00 82.50 73 ILE A C 1
ATOM 595 O O . ILE A 1 73 ? 11.848 3.951 -15.813 1.00 82.50 73 ILE A O 1
ATOM 599 N N . MET A 1 74 ? 10.613 4.132 -17.684 1.00 83.94 74 MET A N 1
ATOM 600 C CA . MET A 1 74 ? 9.519 4.827 -16.992 1.00 83.94 74 MET A CA 1
ATOM 601 C C . MET A 1 74 ? 8.872 3.928 -15.941 1.00 83.94 74 MET A C 1
ATOM 603 O O . MET A 1 74 ? 8.596 4.397 -14.840 1.00 83.94 74 MET A O 1
ATOM 607 N N . LEU A 1 75 ? 8.687 2.636 -16.232 1.00 84.12 75 LEU A N 1
ATOM 608 C CA . LEU A 1 75 ? 8.131 1.693 -15.261 1.00 84.12 75 LEU A CA 1
ATOM 609 C C . LEU A 1 75 ? 9.021 1.558 -14.016 1.00 84.12 75 LEU A C 1
ATOM 611 O O . LEU A 1 75 ? 8.514 1.614 -12.897 1.00 84.12 75 LEU A O 1
ATOM 615 N N . ARG A 1 76 ? 10.346 1.461 -14.188 1.00 87.88 76 ARG A N 1
ATOM 616 C CA . ARG A 1 76 ? 11.306 1.484 -13.069 1.00 87.88 76 ARG A CA 1
ATOM 617 C C . ARG A 1 76 ? 11.179 2.775 -12.256 1.00 87.88 76 ARG A C 1
ATOM 619 O O . ARG A 1 76 ? 11.105 2.712 -11.032 1.00 87.88 76 ARG A O 1
ATOM 626 N N . GLY A 1 77 ? 11.080 3.927 -12.921 1.00 89.94 77 GLY A N 1
ATOM 627 C CA . GLY A 1 77 ? 10.860 5.219 -12.262 1.00 89.94 77 GLY A CA 1
ATOM 628 C C . GLY A 1 77 ? 9.575 5.251 -11.429 1.00 89.94 77 GLY A C 1
ATOM 629 O O . GLY A 1 77 ? 9.602 5.647 -10.265 1.00 89.94 77 GLY A O 1
ATOM 630 N N . VAL A 1 78 ? 8.464 4.762 -11.985 1.00 90.69 78 VAL A N 1
ATOM 631 C CA . VAL A 1 78 ? 7.176 4.653 -11.282 1.00 90.69 78 VAL A CA 1
ATOM 632 C C . VAL A 1 78 ? 7.295 3.760 -10.045 1.00 90.69 78 VAL A C 1
ATOM 634 O O . VAL A 1 78 ? 6.867 4.162 -8.964 1.00 90.69 78 VAL A O 1
ATOM 637 N N . LEU A 1 79 ? 7.919 2.585 -10.161 1.00 91.19 79 LEU A N 1
ATOM 638 C CA . LEU A 1 79 ? 8.113 1.670 -9.031 1.00 91.19 79 LEU A CA 1
ATOM 639 C C . LEU A 1 79 ? 8.977 2.290 -7.922 1.00 91.19 79 LEU A C 1
ATOM 641 O O . LEU A 1 79 ? 8.649 2.131 -6.749 1.00 91.19 79 LEU A O 1
ATOM 645 N N . ILE A 1 80 ? 10.024 3.049 -8.266 1.00 94.44 80 ILE A N 1
ATOM 646 C CA . ILE A 1 80 ? 10.845 3.774 -7.281 1.00 94.44 80 ILE A CA 1
ATOM 647 C C . ILE A 1 80 ? 9.997 4.804 -6.529 1.00 94.44 80 ILE A C 1
ATOM 649 O O . ILE A 1 80 ? 10.030 4.841 -5.299 1.00 94.44 80 ILE A O 1
ATOM 653 N N . VAL A 1 81 ? 9.212 5.615 -7.244 1.00 95.06 81 VAL A N 1
ATOM 654 C CA . VAL A 1 81 ? 8.355 6.642 -6.630 1.00 95.06 81 VAL A CA 1
ATOM 655 C C . VAL A 1 81 ? 7.319 6.007 -5.702 1.00 95.06 81 VAL A C 1
ATOM 657 O O . VAL A 1 81 ? 7.161 6.455 -4.565 1.00 95.06 81 VAL A O 1
ATOM 660 N N . LEU A 1 82 ? 6.655 4.934 -6.140 1.00 94.31 82 LEU A N 1
ATOM 661 C CA . LEU A 1 82 ? 5.696 4.195 -5.314 1.00 94.31 82 LEU A CA 1
ATOM 662 C C . LEU A 1 82 ? 6.376 3.562 -4.094 1.00 94.31 82 LEU A C 1
ATOM 664 O O . LEU A 1 82 ? 5.844 3.638 -2.987 1.00 94.31 82 LEU A O 1
ATOM 668 N N . GLY A 1 83 ? 7.572 2.999 -4.272 1.00 95.88 83 GLY A N 1
ATOM 669 C CA . GLY A 1 83 ? 8.357 2.410 -3.193 1.00 95.88 83 GLY A CA 1
ATOM 670 C C . GLY A 1 83 ? 8.733 3.424 -2.114 1.00 95.88 83 GLY A C 1
ATOM 671 O O . GLY A 1 83 ? 8.499 3.189 -0.928 1.00 95.88 83 GLY A O 1
ATOM 672 N N . LEU A 1 84 ? 9.224 4.598 -2.516 1.00 96.31 84 LEU A N 1
ATOM 673 C CA . LEU A 1 84 ? 9.520 5.701 -1.600 1.00 96.31 84 LEU A CA 1
ATOM 674 C C . LEU A 1 84 ? 8.255 6.229 -0.910 1.00 96.31 84 LEU A C 1
ATOM 676 O O . LEU A 1 84 ? 8.275 6.484 0.296 1.00 96.31 84 LEU A O 1
ATOM 680 N N . ALA A 1 85 ? 7.139 6.359 -1.632 1.00 95.12 85 ALA A N 1
ATOM 681 C CA . ALA A 1 85 ? 5.867 6.794 -1.056 1.00 95.12 85 ALA A CA 1
ATOM 682 C C . ALA A 1 85 ? 5.349 5.812 0.015 1.00 95.12 85 ALA A C 1
ATOM 684 O O . ALA A 1 85 ? 4.865 6.235 1.069 1.00 95.12 85 ALA A O 1
ATOM 685 N N . LEU A 1 86 ? 5.505 4.505 -0.207 1.00 95.31 86 LEU A N 1
ATOM 686 C CA . LEU A 1 86 ? 5.176 3.465 0.769 1.00 95.31 86 LEU A CA 1
ATOM 687 C C . LEU A 1 86 ? 6.076 3.527 2.011 1.00 95.31 86 LEU A C 1
ATOM 689 O O . LEU A 1 86 ? 5.569 3.549 3.134 1.00 95.31 86 LEU A O 1
ATOM 693 N N . ILE A 1 87 ? 7.396 3.620 1.824 1.00 96.19 87 ILE A N 1
ATOM 694 C CA . ILE A 1 87 ? 8.368 3.680 2.928 1.00 96.19 87 ILE A CA 1
ATOM 695 C C . ILE A 1 87 ? 8.140 4.928 3.785 1.00 96.19 87 ILE A C 1
ATOM 697 O O . ILE A 1 87 ? 8.054 4.843 5.010 1.00 96.19 87 ILE A O 1
ATOM 701 N N . THR A 1 88 ? 7.979 6.093 3.159 1.00 94.44 88 THR A N 1
ATOM 702 C CA . THR A 1 88 ? 7.751 7.362 3.872 1.00 94.44 88 THR A CA 1
ATOM 703 C C . THR A 1 88 ? 6.406 7.400 4.599 1.00 94.44 88 THR A C 1
ATOM 705 O O . THR A 1 88 ? 6.265 8.094 5.609 1.00 94.44 88 THR A O 1
ATOM 708 N N . SER A 1 89 ? 5.428 6.603 4.160 1.00 93.56 89 SER A N 1
ATOM 709 C CA . SER A 1 89 ? 4.135 6.471 4.837 1.00 93.56 89 SER A CA 1
ATOM 710 C C . SER A 1 89 ? 4.212 5.679 6.147 1.00 93.56 89 SER A C 1
ATOM 712 O O . SER A 1 89 ? 3.296 5.803 6.962 1.00 93.56 89 SER A O 1
ATOM 714 N N . TYR A 1 90 ? 5.303 4.942 6.409 1.00 94.56 90 TYR A N 1
ATOM 715 C CA . TYR A 1 90 ? 5.482 4.127 7.620 1.00 94.56 90 TYR A CA 1
ATOM 716 C C . TYR A 1 90 ? 5.180 4.904 8.903 1.00 94.56 90 TYR A C 1
ATOM 718 O O . TYR A 1 90 ? 4.376 4.461 9.720 1.00 94.56 90 TYR A O 1
ATOM 726 N N . LYS A 1 91 ? 5.781 6.090 9.072 1.00 94.12 91 LYS A N 1
ATOM 727 C CA . LYS A 1 91 ? 5.625 6.896 10.294 1.00 94.12 91 LYS A CA 1
ATOM 728 C C . LYS A 1 91 ? 4.164 7.281 10.531 1.00 94.12 91 LYS A C 1
ATOM 730 O O . LYS A 1 91 ? 3.651 7.111 11.632 1.00 94.12 91 LYS A O 1
ATOM 735 N N . ASN A 1 92 ? 3.494 7.751 9.482 1.00 92.81 92 ASN A N 1
ATOM 736 C CA . ASN A 1 92 ? 2.092 8.155 9.538 1.00 92.81 92 ASN A CA 1
ATOM 737 C C . ASN A 1 92 ? 1.174 6.961 9.839 1.00 92.81 92 ASN A C 1
ATOM 739 O O . ASN A 1 92 ? 0.203 7.102 10.580 1.00 92.81 92 ASN A O 1
ATOM 743 N N . LEU A 1 93 ? 1.483 5.784 9.294 1.00 93.81 93 LEU A N 1
ATOM 744 C CA . LEU A 1 93 ? 0.731 4.557 9.544 1.00 93.81 93 LEU A CA 1
ATOM 745 C C . LEU A 1 93 ? 0.947 4.021 10.961 1.00 93.81 93 LEU A C 1
ATOM 747 O O . LEU A 1 93 ? -0.015 3.605 11.599 1.00 93.81 93 LEU A O 1
ATOM 751 N N . ALA A 1 94 ? 2.184 4.048 11.461 1.00 93.69 94 ALA A N 1
ATOM 752 C CA . ALA A 1 94 ? 2.533 3.591 12.806 1.00 93.69 94 ALA A CA 1
ATOM 753 C C . ALA A 1 94 ? 1.887 4.461 13.895 1.00 93.69 94 ALA A C 1
ATOM 755 O O . ALA A 1 94 ? 1.542 3.967 14.963 1.00 93.69 94 ALA A O 1
ATOM 756 N N . GLN A 1 95 ? 1.671 5.744 13.598 1.00 94.75 95 GLN A N 1
ATOM 757 C CA . GLN A 1 95 ? 0.919 6.677 14.441 1.00 94.75 95 GLN A CA 1
ATOM 758 C C . GLN A 1 95 ? -0.602 6.561 14.273 1.00 94.75 95 GLN A C 1
ATOM 760 O O . GLN A 1 95 ? -1.336 7.335 14.879 1.00 94.75 95 GLN A O 1
ATOM 765 N N . LEU A 1 96 ? -1.077 5.622 13.446 1.00 92.56 96 LEU A N 1
ATOM 766 C CA . LEU A 1 96 ? -2.488 5.448 13.111 1.00 92.56 96 LEU A CA 1
ATOM 767 C C . LEU A 1 96 ? -3.137 6.745 12.595 1.00 92.56 96 LEU A C 1
ATOM 769 O O . LEU A 1 96 ? -4.287 7.035 12.900 1.00 92.56 96 LEU A O 1
ATOM 773 N N . SER A 1 97 ? -2.413 7.528 11.790 1.00 92.94 97 SER A N 1
ATOM 774 C CA . SER A 1 97 ? -2.963 8.747 11.186 1.00 92.94 97 SER A CA 1
ATOM 775 C C . SER A 1 97 ? -3.728 8.458 9.891 1.00 92.94 97 SER A C 1
ATOM 777 O O . SER A 1 97 ? -3.266 7.685 9.041 1.00 92.94 97 SER A O 1
ATOM 779 N N . LEU A 1 98 ? -4.854 9.142 9.677 1.00 90.25 98 LEU A N 1
ATOM 780 C CA . LEU A 1 98 ? -5.630 9.052 8.434 1.00 90.25 98 LEU A CA 1
ATOM 781 C C . LEU A 1 98 ? -4.794 9.410 7.203 1.00 90.25 98 LEU A C 1
ATOM 783 O O . LEU A 1 98 ? -4.953 8.795 6.154 1.00 90.25 98 LEU A O 1
ATOM 787 N N . LYS A 1 99 ? -3.846 10.344 7.333 1.00 89.12 99 LYS A N 1
ATOM 788 C CA . LYS A 1 99 ? -2.924 10.708 6.248 1.00 89.12 99 LYS A CA 1
ATOM 789 C C . LYS A 1 99 ? -2.137 9.498 5.729 1.00 89.12 99 LYS A C 1
ATOM 791 O O . LYS A 1 99 ? -2.009 9.325 4.522 1.00 89.12 99 LYS A O 1
ATOM 796 N N . GLY A 1 100 ? -1.625 8.654 6.627 1.00 89.69 100 GLY A N 1
ATOM 797 C CA . GLY A 1 100 ? -0.912 7.432 6.243 1.00 89.69 100 GLY A CA 1
ATOM 798 C C . GLY A 1 100 ? -1.828 6.430 5.545 1.00 89.69 100 GLY A C 1
ATOM 799 O O . GLY A 1 100 ? -1.444 5.842 4.535 1.00 89.69 100 GLY A O 1
ATOM 800 N N . TRP A 1 101 ? -3.054 6.283 6.048 1.00 93.12 101 TRP A N 1
ATOM 801 C CA . TRP A 1 101 ? -4.061 5.415 5.443 1.00 93.12 101 TRP A CA 1
ATOM 802 C C . TRP A 1 101 ? -4.430 5.867 4.023 1.00 93.12 101 TRP A C 1
ATOM 804 O O . TRP A 1 101 ? -4.414 5.053 3.102 1.00 93.12 101 TRP A O 1
ATOM 814 N N . TYR A 1 102 ? -4.671 7.167 3.818 1.00 90.81 102 TYR A N 1
ATOM 815 C CA . TYR A 1 102 ? -4.966 7.725 2.497 1.00 90.81 102 TYR A CA 1
ATOM 816 C C . TYR A 1 102 ? -3.816 7.515 1.513 1.00 90.81 102 TYR A C 1
ATOM 818 O O . TYR A 1 102 ? -4.061 7.136 0.371 1.00 90.81 102 TYR A O 1
ATOM 826 N N . ASN A 1 103 ? -2.563 7.681 1.947 1.00 91.38 103 ASN A N 1
ATOM 827 C CA . ASN A 1 103 ? -1.413 7.387 1.092 1.00 91.38 103 ASN A CA 1
ATOM 828 C C . ASN A 1 103 ? -1.448 5.938 0.580 1.00 91.38 103 ASN A C 1
ATOM 830 O O . ASN A 1 103 ? -1.301 5.715 -0.619 1.00 91.38 103 ASN A O 1
ATOM 834 N N . LEU A 1 104 ? -1.694 4.957 1.458 1.00 93.06 104 LEU A N 1
ATOM 835 C CA . LEU A 1 104 ? -1.829 3.556 1.040 1.00 93.06 104 LEU A CA 1
ATOM 836 C C . LEU A 1 104 ? -3.012 3.338 0.108 1.00 93.06 104 LEU A C 1
ATOM 838 O O . LEU A 1 104 ? -2.882 2.628 -0.887 1.00 93.06 104 LEU A O 1
ATOM 842 N N . TYR A 1 105 ? -4.151 3.950 0.418 1.00 91.62 105 TYR A N 1
ATOM 843 C CA . TYR A 1 105 ? -5.355 3.842 -0.389 1.00 91.62 105 TYR A CA 1
ATOM 844 C C . TYR A 1 105 ? -5.122 4.328 -1.825 1.00 91.62 105 TYR A C 1
ATOM 846 O O . TYR A 1 105 ? -5.467 3.620 -2.773 1.00 91.62 105 TYR A O 1
ATOM 854 N N . TYR A 1 106 ? -4.478 5.486 -1.993 1.00 89.69 106 TYR A N 1
ATOM 855 C CA . TYR A 1 106 ? -4.172 6.048 -3.309 1.00 89.69 106 TYR A CA 1
ATOM 856 C C . TYR A 1 106 ? -3.071 5.285 -4.040 1.00 89.69 106 TYR A C 1
ATOM 858 O O . TYR A 1 106 ? -3.148 5.129 -5.256 1.00 89.69 106 TYR A O 1
ATOM 866 N N . ILE A 1 107 ? -2.079 4.751 -3.327 1.00 92.38 107 ILE A N 1
ATOM 867 C CA . ILE A 1 107 ? -1.075 3.871 -3.933 1.00 92.38 107 ILE A CA 1
ATOM 868 C C . ILE A 1 107 ? -1.738 2.585 -4.437 1.00 92.38 107 ILE A C 1
ATOM 870 O O . ILE A 1 107 ? -1.463 2.168 -5.560 1.00 92.38 107 ILE A O 1
ATOM 874 N N . ALA A 1 108 ? -2.646 1.981 -3.666 1.00 91.38 108 ALA A N 1
ATOM 875 C CA . ALA A 1 108 ? -3.421 0.819 -4.102 1.00 91.38 108 ALA A CA 1
ATOM 876 C C . ALA A 1 108 ? -4.343 1.157 -5.290 1.00 91.38 108 ALA A C 1
ATOM 878 O O . ALA A 1 108 ? -4.419 0.378 -6.239 1.00 91.38 108 ALA A O 1
ATOM 879 N N . PHE A 1 109 ? -4.956 2.348 -5.297 1.00 89.12 109 PHE A N 1
ATOM 880 C CA . PHE A 1 109 ? -5.712 2.868 -6.446 1.00 89.12 109 PHE A CA 1
ATOM 881 C C . PHE A 1 109 ? -4.843 2.959 -7.685 1.00 89.12 109 PHE A C 1
ATOM 883 O O . PHE A 1 109 ? -5.206 2.441 -8.734 1.00 89.12 109 PHE A O 1
ATOM 890 N N . PHE A 1 110 ? -3.656 3.535 -7.561 1.00 89.19 110 PHE A N 1
ATOM 891 C CA . PHE A 1 110 ? -2.733 3.637 -8.675 1.00 89.19 110 PHE A CA 1
ATOM 892 C C . PHE A 1 110 ? -2.290 2.258 -9.191 1.00 89.19 110 PHE A C 1
ATOM 894 O O . PHE A 1 110 ? -2.270 2.042 -10.400 1.00 89.19 110 PHE A O 1
ATOM 901 N N . HIS A 1 111 ? -2.030 1.293 -8.300 1.00 88.56 111 HIS A N 1
ATOM 902 C CA . HIS A 1 111 ? -1.723 -0.091 -8.682 1.00 88.56 111 HIS A CA 1
ATOM 903 C C . HIS A 1 111 ? -2.858 -0.769 -9.445 1.00 88.56 111 HIS A C 1
ATOM 905 O O . HIS A 1 111 ? -2.592 -1.541 -10.363 1.00 88.56 111 HIS A O 1
ATOM 911 N N . PHE A 1 112 ? -4.112 -0.470 -9.105 1.00 88.12 112 PHE A N 1
ATOM 912 C CA . PHE A 1 112 ? -5.259 -0.961 -9.857 1.00 88.12 112 PHE A CA 1
ATOM 913 C C . PHE A 1 112 ? -5.221 -0.474 -11.316 1.00 88.12 112 PHE A C 1
ATOM 915 O O . PHE A 1 112 ? -5.311 -1.294 -12.227 1.00 88.12 112 PHE A O 1
ATOM 922 N N .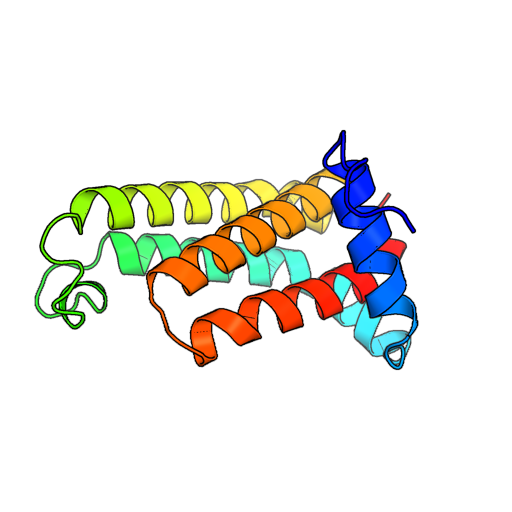 PHE A 1 113 ? -4.976 0.816 -11.575 1.00 86.06 113 PHE A N 1
ATOM 923 C CA . PHE A 1 113 ? -4.808 1.300 -12.959 1.00 86.06 113 PHE A CA 1
ATOM 924 C C . PHE A 1 113 ? -3.587 0.707 -13.638 1.00 86.06 113 PHE A C 1
ATOM 926 O O . PHE A 1 113 ? -3.654 0.338 -14.808 1.00 86.06 113 PHE A O 1
ATOM 933 N N . LEU A 1 114 ? -2.488 0.582 -12.899 1.00 83.75 114 LEU A N 1
ATOM 934 C CA . LEU A 1 114 ? -1.271 -0.022 -13.408 1.00 83.75 114 LEU A CA 1
ATOM 935 C C . LEU A 1 114 ? -1.573 -1.447 -13.897 1.00 83.75 114 LEU A C 1
ATOM 937 O O . LEU A 1 114 ? -1.278 -1.772 -15.039 1.00 83.75 114 LEU A O 1
ATOM 941 N N . SER A 1 115 ? -2.281 -2.253 -13.101 1.00 82.75 115 SER A N 1
ATOM 942 C CA . SER A 1 115 ? -2.662 -3.628 -13.448 1.00 82.75 115 SER A CA 1
ATOM 943 C C . SER A 1 115 ? -3.529 -3.760 -14.704 1.00 82.75 115 SER A C 1
ATOM 945 O O . SER A 1 115 ? -3.381 -4.740 -15.437 1.00 82.75 115 SER A O 1
ATOM 947 N N . LEU A 1 116 ? -4.382 -2.767 -14.987 1.00 82.12 116 LEU A N 1
ATOM 948 C CA . LEU A 1 116 ? -5.183 -2.718 -16.212 1.00 82.12 116 LEU A CA 1
ATOM 949 C C . LEU A 1 116 ? -4.295 -2.593 -17.453 1.00 82.12 116 LEU A C 1
ATOM 951 O O . LEU A 1 116 ? -4.580 -3.220 -18.467 1.00 82.12 116 LEU A O 1
ATOM 955 N N . ILE A 1 117 ? -3.194 -1.842 -17.356 1.00 78.06 117 ILE A N 1
ATOM 956 C CA . ILE A 1 117 ? -2.214 -1.695 -18.442 1.00 78.06 117 ILE A CA 1
ATOM 957 C C . ILE A 1 117 ? -1.495 -3.028 -18.704 1.00 78.06 117 ILE A C 1
ATOM 959 O O . ILE A 1 117 ? -1.198 -3.352 -19.851 1.00 78.06 117 ILE A O 1
ATOM 963 N N . PHE A 1 118 ? -1.248 -3.828 -17.661 1.00 70.81 118 PHE A N 1
ATOM 964 C CA . PHE A 1 1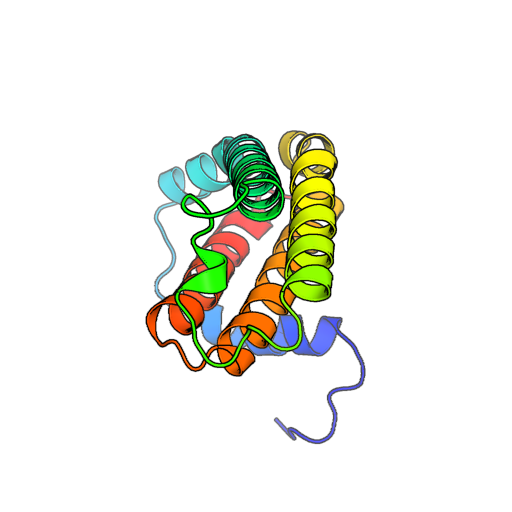18 ? -0.577 -5.132 -17.775 1.00 70.81 118 PHE A CA 1
ATOM 965 C C . PHE A 1 118 ? -1.492 -6.280 -18.225 1.00 70.81 118 PHE A C 1
ATOM 967 O O . PHE A 1 118 ? -0.982 -7.378 -18.440 1.00 70.81 118 PHE A O 1
ATOM 974 N N . PHE A 1 119 ? -2.813 -6.069 -18.337 1.00 70.62 119 PHE A N 1
ATOM 975 C CA . PHE A 1 119 ? -3.803 -7.109 -18.669 1.00 70.62 119 PHE A CA 1
ATOM 976 C C . PHE A 1 119 ? -3.612 -8.422 -17.889 1.00 70.62 119 PHE A C 1
ATOM 978 O O . PHE A 1 119 ? -3.815 -9.522 -18.400 1.00 70.62 119 PHE A O 1
ATOM 985 N N . ASN A 1 120 ? -3.209 -8.316 -16.625 1.00 71.69 120 ASN A N 1
ATOM 986 C CA . ASN A 1 120 ? -2.897 -9.470 -15.798 1.00 71.69 120 ASN A CA 1
ATOM 987 C C . ASN A 1 120 ? -3.927 -9.593 -14.677 1.00 71.69 120 ASN A C 1
ATOM 989 O O . ASN A 1 120 ? -4.006 -8.745 -13.788 1.00 71.69 120 ASN A O 1
ATOM 993 N N . LEU A 1 121 ? -4.699 -10.681 -14.715 1.00 77.19 121 LEU A N 1
ATOM 994 C CA . LEU A 1 121 ? -5.800 -10.922 -13.784 1.00 77.19 121 LEU A CA 1
ATOM 995 C C . LEU A 1 121 ? -5.335 -10.971 -12.321 1.00 77.19 121 LEU A C 1
ATOM 997 O O . LEU A 1 121 ? -6.008 -10.442 -11.439 1.00 77.19 121 LEU A O 1
ATOM 1001 N N . THR A 1 122 ? -4.167 -11.553 -12.055 1.00 77.31 122 THR A N 1
ATOM 1002 C CA . THR A 1 122 ? -3.602 -11.629 -10.703 1.00 77.31 122 THR A CA 1
ATOM 1003 C C . THR A 1 122 ? -3.222 -10.242 -10.188 1.00 77.31 122 THR A C 1
ATOM 1005 O O . THR A 1 122 ? -3.571 -9.883 -9.060 1.00 77.31 122 THR A O 1
ATOM 1008 N N . TYR A 1 123 ? -2.571 -9.427 -11.024 1.00 76.19 123 TYR A N 1
ATOM 1009 C CA . TYR A 1 123 ? -2.263 -8.037 -10.680 1.00 76.19 123 TYR A CA 1
ATOM 1010 C C . TYR A 1 123 ? -3.517 -7.168 -10.573 1.00 76.19 123 TYR A C 1
ATOM 1012 O O . TYR A 1 123 ? -3.481 -6.178 -9.855 1.00 76.19 123 TYR A O 1
ATOM 1020 N N . PHE A 1 124 ? -4.616 -7.537 -11.232 1.00 81.94 124 PHE A N 1
ATOM 1021 C CA . PHE A 1 124 ? -5.893 -6.831 -11.154 1.00 81.94 124 PHE A CA 1
ATOM 1022 C C . PHE A 1 124 ? -6.667 -7.124 -9.863 1.00 81.94 124 PHE A C 1
ATOM 1024 O O . PHE A 1 124 ? -7.202 -6.213 -9.231 1.00 81.94 124 PHE A O 1
ATOM 1031 N N . ILE A 1 125 ? -6.705 -8.387 -9.430 1.00 86.56 125 ILE A N 1
ATOM 1032 C CA . ILE A 1 125 ? -7.438 -8.800 -8.222 1.00 86.56 125 ILE A CA 1
ATOM 1033 C C . ILE A 1 125 ? -6.720 -8.342 -6.944 1.00 86.56 125 ILE A C 1
ATOM 1035 O O . ILE A 1 125 ? -7.372 -7.961 -5.971 1.00 86.56 125 ILE A O 1
ATOM 1039 N N . SER A 1 126 ? -5.384 -8.350 -6.930 1.00 86.75 126 SER A N 1
ATOM 1040 C CA . SER A 1 126 ? -4.597 -8.023 -5.731 1.00 86.75 126 SER A CA 1
ATOM 1041 C C . SER A 1 126 ? -4.914 -6.629 -5.137 1.00 86.75 126 SER A C 1
ATOM 1043 O O . SER A 1 126 ? -5.241 -6.561 -3.949 1.00 86.75 126 SER A O 1
ATOM 1045 N N . PRO A 1 127 ? -4.953 -5.526 -5.914 1.00 88.06 127 PRO A N 1
ATOM 1046 C CA . PRO A 1 127 ? -5.363 -4.206 -5.429 1.00 88.06 127 PRO A CA 1
ATOM 1047 C C . PRO A 1 127 ? -6.773 -4.163 -4.826 1.00 88.06 127 PRO A C 1
ATOM 1049 O O . PRO A 1 127 ? -6.992 -3.450 -3.848 1.00 88.06 127 PRO A O 1
ATOM 1052 N N . LEU A 1 128 ? -7.720 -4.949 -5.354 1.00 88.81 128 LEU A N 1
ATOM 1053 C CA . LEU A 1 128 ? -9.078 -5.038 -4.804 1.00 88.81 128 LEU A CA 1
ATOM 1054 C C . LEU A 1 128 ? -9.068 -5.675 -3.408 1.00 88.81 128 LEU A C 1
ATOM 1056 O O . LEU A 1 128 ? -9.699 -5.169 -2.480 1.00 88.81 128 LEU A O 1
ATOM 1060 N N . ILE A 1 129 ? -8.294 -6.748 -3.225 1.00 89.94 129 ILE A N 1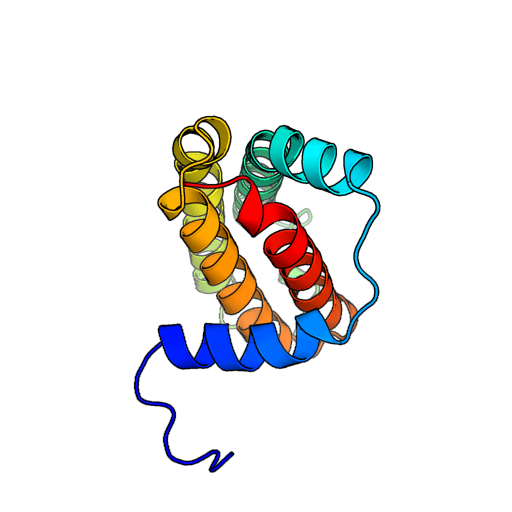
ATOM 1061 C CA . ILE A 1 129 ? -8.113 -7.380 -1.911 1.00 89.94 129 ILE A CA 1
ATOM 1062 C C . ILE A 1 129 ? -7.445 -6.401 -0.940 1.00 89.94 129 ILE A C 1
ATOM 1064 O O . ILE A 1 129 ? -7.896 -6.253 0.197 1.00 89.94 129 ILE A O 1
ATOM 1068 N N . VAL A 1 130 ? -6.400 -5.698 -1.385 1.00 91.06 130 VAL A N 1
ATOM 1069 C CA . VAL A 1 130 ? -5.710 -4.687 -0.572 1.00 91.06 130 VAL A CA 1
ATOM 1070 C C . VAL A 1 130 ? -6.682 -3.594 -0.133 1.00 91.06 130 VAL A C 1
ATOM 1072 O O . VAL A 1 130 ? -6.707 -3.246 1.046 1.00 91.06 130 VAL A O 1
ATOM 1075 N N . TRP A 1 131 ? -7.537 -3.092 -1.022 1.00 90.81 131 TRP A N 1
ATOM 1076 C CA . TRP A 1 131 ? -8.561 -2.122 -0.644 1.00 90.81 131 TRP A CA 1
ATOM 1077 C C . TRP A 1 131 ? -9.543 -2.644 0.382 1.00 90.81 131 TRP A C 1
ATOM 1079 O O . TRP A 1 131 ? -9.786 -1.950 1.367 1.00 90.81 131 TRP A O 1
ATOM 1089 N N . TYR A 1 132 ? -10.073 -3.853 0.199 1.00 90.62 132 TYR A N 1
ATOM 1090 C CA . TYR A 1 132 ? -10.941 -4.466 1.199 1.00 90.62 132 TYR A CA 1
ATOM 1091 C C . TYR A 1 132 ? -10.270 -4.466 2.579 1.00 90.62 132 TYR A C 1
ATOM 1093 O O . TYR A 1 132 ? -10.850 -3.993 3.558 1.00 90.62 132 TYR A O 1
ATOM 1101 N N . VAL A 1 133 ? -9.015 -4.917 2.651 1.00 91.81 133 VAL A N 1
ATOM 1102 C CA . VAL A 1 133 ? -8.218 -4.938 3.887 1.00 91.81 133 VAL A CA 1
ATOM 1103 C C . VAL A 1 133 ? -8.041 -3.528 4.465 1.00 91.81 133 VAL A C 1
ATOM 1105 O O . VAL A 1 133 ? -8.230 -3.331 5.670 1.00 91.81 133 VAL A O 1
ATOM 1108 N N . LEU A 1 134 ? -7.747 -2.532 3.625 1.00 92.06 134 LEU A N 1
ATOM 1109 C CA . LEU A 1 134 ? -7.611 -1.134 4.041 1.00 92.06 134 LEU A CA 1
ATOM 1110 C C . LEU A 1 134 ? -8.915 -0.580 4.625 1.00 92.06 134 LEU A C 1
ATOM 1112 O O . LEU A 1 134 ? -8.875 0.036 5.692 1.00 92.06 134 LEU A O 1
ATOM 1116 N N . PHE A 1 135 ? -10.071 -0.838 4.007 1.00 91.25 135 PHE A N 1
ATOM 1117 C CA . PHE A 1 135 ? -11.374 -0.412 4.536 1.00 91.25 135 PHE A CA 1
ATOM 1118 C C . PHE A 1 135 ? -11.678 -1.041 5.897 1.00 91.25 135 PHE A C 1
ATOM 1120 O O . PHE A 1 135 ? -12.158 -0.357 6.803 1.00 91.25 135 PHE A O 1
ATOM 1127 N N . GLN A 1 136 ? -11.338 -2.318 6.090 1.00 90.75 136 GLN A N 1
ATOM 1128 C CA . GLN A 1 136 ? -11.511 -2.986 7.383 1.00 90.75 136 GLN A CA 1
ATOM 1129 C C . GLN A 1 136 ? -10.628 -2.369 8.484 1.00 90.75 136 GLN A C 1
ATOM 1131 O O . GLN A 1 136 ? -11.028 -2.348 9.654 1.00 90.75 136 GLN A O 1
ATOM 1136 N N . ALA A 1 137 ? -9.451 -1.846 8.127 1.00 92.00 137 ALA A N 1
ATOM 1137 C CA . ALA A 1 137 ? -8.512 -1.224 9.057 1.00 92.00 137 ALA A CA 1
ATOM 1138 C C . ALA A 1 137 ? -8.781 0.274 9.305 1.00 92.00 137 ALA A C 1
ATOM 1140 O O . ALA A 1 137 ? -8.410 0.777 10.365 1.00 92.00 137 ALA A O 1
ATOM 1141 N N . LYS A 1 138 ? -9.456 0.979 8.382 1.00 91.44 138 LYS A N 1
ATOM 1142 C CA . LYS A 1 138 ? -9.670 2.443 8.406 1.00 91.44 138 LYS A CA 1
ATOM 1143 C C . LYS A 1 138 ? -10.145 2.968 9.761 1.00 91.44 138 LYS A C 1
ATOM 1145 O O . LYS A 1 138 ? -9.636 3.969 10.243 1.00 91.44 138 LYS A O 1
ATOM 1150 N N . ARG A 1 139 ? -11.064 2.254 10.419 1.00 90.38 139 ARG A N 1
ATOM 1151 C CA . ARG A 1 139 ? -11.653 2.651 11.714 1.00 90.38 139 ARG A CA 1
ATOM 1152 C C . ARG A 1 139 ? -10.652 2.821 12.869 1.00 90.38 139 ARG A C 1
ATOM 1154 O O . ARG A 1 139 ? -11.020 3.355 13.909 1.00 90.38 139 ARG A O 1
ATOM 1161 N N . PHE A 1 140 ? -9.441 2.281 12.738 1.00 92.31 140 PHE A N 1
ATOM 1162 C CA . PHE A 1 140 ? -8.388 2.419 13.745 1.00 92.31 140 PHE A CA 1
ATOM 1163 C C . PHE A 1 140 ? -7.502 3.646 13.510 1.00 92.31 140 PHE A C 1
ATOM 1165 O O . PHE A 1 140 ? -6.689 3.953 14.377 1.00 92.31 140 PHE A O 1
ATOM 1172 N N . TYR A 1 141 ? -7.667 4.336 12.377 1.00 89.75 141 TYR A N 1
ATOM 1173 C CA . TYR A 1 141 ? -6.922 5.537 12.017 1.00 89.75 141 TYR A CA 1
ATOM 1174 C C . TYR A 1 141 ? -7.714 6.804 12.379 1.00 89.75 141 TYR A C 1
ATOM 1176 O O . TYR A 1 141 ? -8.945 6.806 12.297 1.00 89.75 141 TYR A O 1
ATOM 1184 N N . ARG A 1 142 ? -7.013 7.863 12.801 1.00 86.12 142 ARG A N 1
ATOM 1185 C CA . ARG A 1 142 ? -7.574 9.158 13.227 1.00 86.12 142 ARG A CA 1
ATOM 1186 C C . ARG A 1 142 ? -6.932 10.342 12.515 1.00 86.12 142 ARG A C 1
ATOM 1188 O O . ARG A 1 142 ? -5.758 10.230 12.095 1.00 86.12 142 ARG A O 1
#

pLDDT: mean 84.12, std 13.03, range [38.91, 96.81]

Organism: NCBI:txid1802037

Radius of gyration: 16.47 Å; chains: 1; bounding box: 47×27×42 Å

Sequence (142 aa):
MDIRKIKSFQQIEEFIEVYYRLLPSLPLNIRKSIATYLPPLAALVGIYHIIVALLPPPYSILESYTFFSINSIMLRGVLIVLGLALITSYKNLAQLSLKGWYNLYYIAFFHFFLSLIFFNLTYFISPLIVWYVLFQAKRFYR

Secondary structure (DSSP, 8-state):
--GGG--SHHHHHHHHHHHHHHSPPPPHHHHHHHHHHHHHHHHHHHHHHHHHHHPPTTS-GGGG-TTSTTSHHHHHHHHHHHHHHHHHHHHHHHTT-HHHHHHHHHHHHHHHHHHHHTT-HHHHHHHHHHHHHHHHHHTT--